Protein AF-A0A8R1TSH1-F1 (afdb_monomer_lite)

Sequence (102 aa):
MGDRNFDKMTMCFDTLEACQKSCVGWQCIHADYCDGYSNKYICSPIDSRLLSWIMIGSFLIVVLCCSMLVACYACWLLQIRLRYPIQTNYKVTFQNRLPPRT

pLDDT: mean 73.31, std 14.82, range [35.34, 96.94]

Radius of gyration: 33.84 Å; chains: 1; bounding box: 78×79×55 Å

Organism: Onchocerca volvulus (NCBI:txid6282)

Foldseek 3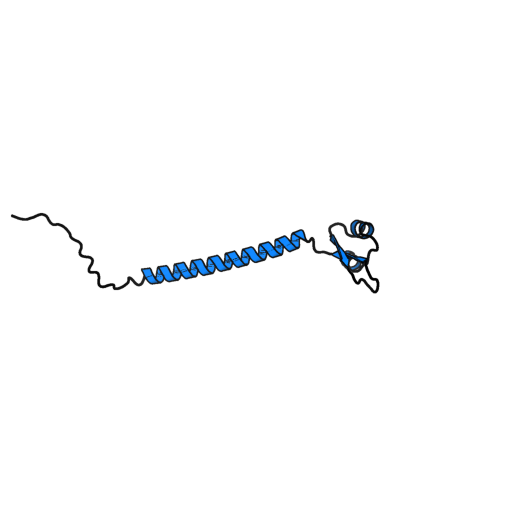Di:
DDDVVVVQQLDWAPDLVVNCVVAPQFHWDWDQDHPHDGTTTGTHPDPVVVVVVVVVVVVVVVVVVVVVVVVVVVVVVVVVCVVPPPPPVPPPPPPPPDDDDD

Secondary structure (DSSP, 8-state):
---HHHHHHSPPBSSHHHHHHH-TTSEEEEEEEETTEEEEEEEES--HHHHHHHHHHHHHHHHHHHHHHHHHHHHHHHHHHHHS-------------PPP--

Structure (mmCIF, N/CA/C/O backbone):
data_AF-A0A8R1TSH1-F1
#
_entry.id   AF-A0A8R1TSH1-F1
#
loop_
_atom_site.group_PDB
_atom_site.id
_atom_site.type_symbol
_atom_site.label_atom_id
_atom_site.label_alt_id
_atom_site.label_comp_id
_atom_site.label_asym_id
_atom_site.label_entity_id
_atom_site.label_seq_id
_atom_site.pdbx_PDB_ins_code
_atom_site.Cartn_x
_atom_site.Cartn_y
_atom_site.Cartn_z
_atom_site.occupancy
_atom_site.B_iso_or_equiv
_atom_site.auth_seq_id
_atom_site.auth_comp_id
_atom_site.auth_asym_id
_atom_site.auth_atom_id
_atom_site.pdbx_PDB_model_num
ATOM 1 N N . MET A 1 1 ? -1.736 -22.146 20.428 1.00 35.34 1 MET A N 1
ATOM 2 C CA . MET A 1 1 ? -2.066 -20.725 20.192 1.00 35.34 1 MET A CA 1
ATOM 3 C C . MET A 1 1 ? -2.597 -20.588 18.771 1.00 35.34 1 MET A C 1
ATOM 5 O O . MET A 1 1 ? -1.794 -20.595 17.852 1.00 35.34 1 MET A O 1
ATOM 9 N N . GLY A 1 2 ? -3.917 -20.546 18.580 1.00 47.62 2 GLY A N 1
ATOM 10 C CA . GLY A 1 2 ? -4.524 -20.072 17.331 1.00 47.62 2 GLY A CA 1
ATOM 11 C C . GLY A 1 2 ? -4.939 -18.622 17.544 1.00 47.62 2 GLY A C 1
ATOM 12 O O . GLY A 1 2 ? -5.540 -18.312 18.576 1.00 47.62 2 GLY A O 1
ATOM 13 N N . ASP A 1 3 ? -4.549 -17.723 16.647 1.00 50.34 3 ASP A N 1
ATOM 14 C CA . ASP A 1 3 ? -4.924 -16.318 16.753 1.00 50.34 3 ASP A CA 1
ATOM 15 C C . ASP A 1 3 ? -6.438 -16.209 16.528 1.00 50.34 3 ASP A C 1
ATOM 17 O O . ASP A 1 3 ? -6.932 -16.528 15.447 1.00 50.34 3 ASP A O 1
ATOM 21 N N . ARG A 1 4 ? -7.196 -15.784 17.549 1.00 55.00 4 ARG A N 1
ATOM 22 C CA . ARG A 1 4 ? -8.667 -15.659 17.473 1.00 55.00 4 ARG A CA 1
ATOM 23 C C . ARG A 1 4 ? -9.124 -14.742 16.328 1.00 55.00 4 ARG A C 1
ATOM 25 O O . ARG A 1 4 ? -10.293 -14.772 15.962 1.00 55.00 4 ARG A O 1
ATOM 32 N N . ASN A 1 5 ? -8.226 -13.920 15.782 1.00 52.97 5 ASN A N 1
ATOM 33 C CA . ASN A 1 5 ? -8.498 -13.062 14.633 1.00 52.97 5 ASN A CA 1
ATOM 34 C C . ASN A 1 5 ? -8.500 -13.827 13.303 1.00 52.97 5 ASN A C 1
ATOM 36 O O . ASN A 1 5 ? -9.320 -13.514 12.448 1.00 52.97 5 ASN A O 1
ATOM 40 N N . PHE A 1 6 ? -7.637 -14.836 13.133 1.00 54.88 6 PHE A N 1
ATOM 41 C CA . PHE A 1 6 ? -7.623 -15.666 11.919 1.00 54.88 6 PHE A CA 1
ATOM 42 C C . PHE A 1 6 ? -8.879 -16.526 11.820 1.00 54.88 6 PHE A C 1
ATOM 44 O O . PHE A 1 6 ? -9.474 -16.604 10.752 1.00 54.88 6 PHE A O 1
ATOM 51 N N . ASP A 1 7 ? -9.333 -17.070 12.950 1.00 57.53 7 ASP A N 1
ATOM 52 C CA . ASP A 1 7 ? -10.578 -17.841 13.029 1.00 57.53 7 ASP A CA 1
ATOM 53 C C . ASP A 1 7 ? -11.784 -17.001 12.556 1.00 57.53 7 ASP A C 1
ATOM 55 O O . ASP A 1 7 ? -12.597 -17.450 11.756 1.00 57.53 7 ASP A O 1
ATOM 59 N N . LYS A 1 8 ? -11.834 -15.716 12.944 1.00 53.72 8 LYS A N 1
ATOM 60 C CA . LYS A 1 8 ? -12.872 -14.763 12.514 1.00 53.72 8 LYS A CA 1
ATOM 61 C C . LYS A 1 8 ? -12.784 -14.337 11.046 1.00 53.72 8 LYS A C 1
ATOM 63 O O . LYS A 1 8 ? -13.809 -13.958 10.489 1.00 53.72 8 LYS A O 1
ATOM 68 N N . MET A 1 9 ? -11.605 -14.373 10.417 1.00 56.31 9 MET A N 1
ATOM 69 C CA . MET A 1 9 ? -11.481 -14.102 8.973 1.00 56.31 9 MET A CA 1
ATOM 70 C C . MET A 1 9 ? -12.150 -15.197 8.139 1.00 56.31 9 MET A C 1
ATOM 72 O O . MET A 1 9 ? -12.597 -14.928 7.027 1.00 56.31 9 MET A O 1
ATOM 76 N N . THR A 1 10 ? -12.236 -16.417 8.677 1.00 62.78 10 THR A N 1
ATOM 77 C CA . THR A 1 10 ? -12.898 -17.563 8.038 1.00 62.78 10 THR A CA 1
ATOM 78 C C . THR A 1 10 ? -14.397 -17.635 8.359 1.00 62.78 10 THR A C 1
ATOM 80 O O . THR A 1 10 ? -15.113 -18.423 7.751 1.00 62.78 10 THR A O 1
ATOM 83 N N . MET A 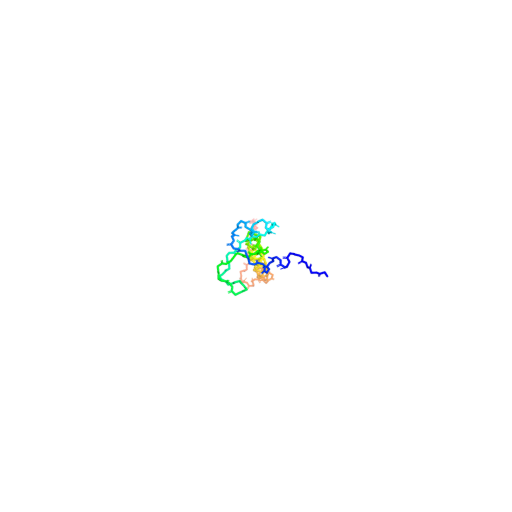1 11 ? -14.907 -16.811 9.284 1.00 67.38 11 MET A N 1
ATOM 84 C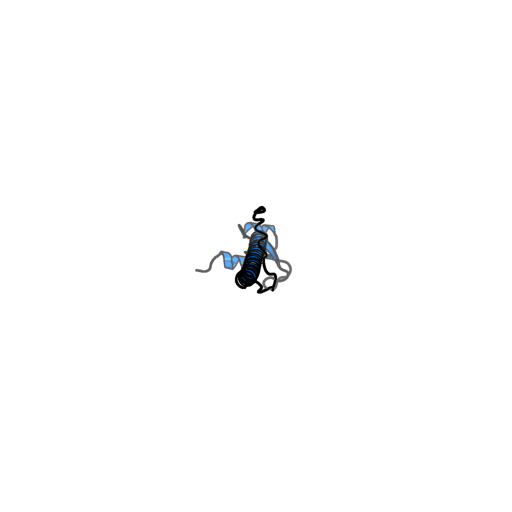 CA . MET A 1 11 ? -16.329 -16.802 9.637 1.00 67.38 11 MET A CA 1
ATOM 85 C C . MET A 1 11 ? -17.158 -16.034 8.602 1.00 67.38 11 MET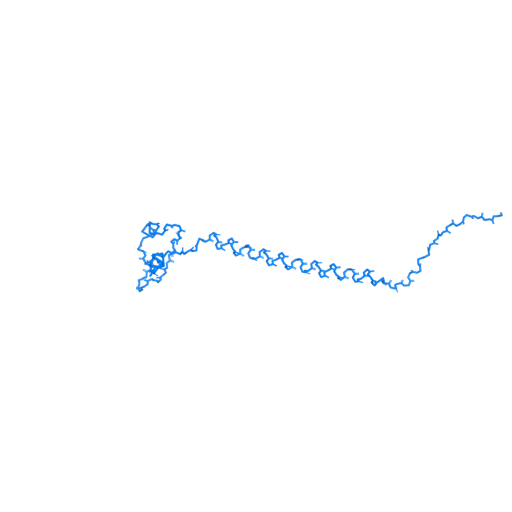 A C 1
ATOM 87 O O . MET A 1 11 ? -16.921 -14.856 8.332 1.00 67.38 11 MET A O 1
ATOM 91 N N . CYS A 1 12 ? -18.172 -16.707 8.062 1.00 71.81 12 CYS A N 1
ATOM 92 C CA . CYS A 1 12 ? -19.158 -16.136 7.153 1.00 71.81 12 CYS A CA 1
ATOM 93 C C . CYS A 1 12 ? -20.289 -15.476 7.954 1.00 71.81 12 CYS A C 1
ATOM 95 O O . CYS A 1 12 ? -21.001 -16.154 8.696 1.00 71.81 12 CYS A O 1
ATOM 97 N N . PHE A 1 13 ? -20.499 -14.172 7.784 1.00 74.62 13 PHE A N 1
ATOM 98 C CA . PHE A 1 13 ? -21.595 -13.448 8.430 1.00 74.62 13 PHE A CA 1
ATOM 99 C C . PHE A 1 13 ? -22.775 -13.257 7.471 1.00 74.62 13 PHE A C 1
ATOM 101 O O . PHE A 1 13 ? -22.599 -12.862 6.321 1.00 74.62 13 PHE A O 1
ATOM 108 N N . ASP A 1 14 ? -23.992 -13.504 7.956 1.00 76.12 14 ASP A N 1
ATOM 109 C CA . ASP A 1 14 ? -25.243 -13.285 7.213 1.00 76.12 14 ASP A CA 1
ATOM 110 C C . ASP A 1 14 ? -25.540 -11.810 6.941 1.00 76.12 14 ASP A C 1
ATOM 112 O O . ASP A 1 14 ? -26.0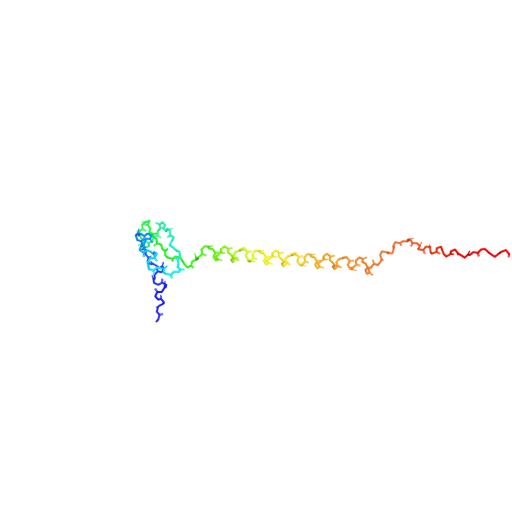82 -11.456 5.897 1.00 76.12 14 ASP A O 1
ATOM 116 N N . THR A 1 15 ? -25.192 -10.940 7.887 1.00 78.81 15 THR A N 1
ATOM 117 C CA . THR A 1 15 ? -25.504 -9.513 7.821 1.00 78.81 15 THR A CA 1
ATOM 118 C C . THR A 1 15 ? -24.253 -8.667 8.006 1.00 78.81 15 THR A C 1
ATOM 120 O O . THR A 1 15 ? -23.330 -9.020 8.749 1.00 78.81 15 THR A O 1
ATOM 123 N N . LEU A 1 16 ? -24.248 -7.500 7.359 1.00 78.12 16 LEU A N 1
ATOM 124 C CA . LEU A 1 16 ? -23.182 -6.507 7.487 1.00 78.12 16 LEU A CA 1
ATOM 125 C C . LEU A 1 16 ? -22.973 -6.082 8.953 1.00 78.12 16 LEU A C 1
ATOM 127 O O . LEU A 1 16 ? -21.843 -5.905 9.400 1.00 78.12 16 LEU A O 1
ATOM 131 N N . GLU A 1 17 ? -24.060 -5.981 9.722 1.00 80.00 17 GLU A N 1
ATOM 132 C CA . GLU A 1 17 ? -24.048 -5.571 11.131 1.00 80.00 17 GLU A CA 1
ATOM 133 C C . GLU A 1 17 ? -23.360 -6.600 12.041 1.00 80.00 17 GLU A C 1
ATOM 135 O O . GLU A 1 17 ? -22.604 -6.229 12.944 1.00 80.00 17 GLU A O 1
ATOM 140 N N . ALA A 1 18 ? -23.601 -7.898 11.808 1.00 78.31 18 ALA A N 1
ATOM 141 C CA . ALA A 1 18 ? -22.962 -8.979 12.558 1.00 78.31 18 ALA A CA 1
ATOM 142 C C . ALA A 1 18 ? -21.456 -9.043 12.271 1.00 78.31 18 ALA A C 1
ATOM 144 O O . ALA A 1 18 ? -20.652 -9.236 13.191 1.00 78.31 18 ALA A O 1
ATOM 145 N N . CYS A 1 19 ? -21.085 -8.805 11.011 1.00 80.25 19 CYS A N 1
ATOM 146 C CA . CYS A 1 19 ? -19.694 -8.688 10.601 1.00 80.25 19 CYS A CA 1
ATOM 147 C C . CYS A 1 19 ? -19.014 -7.488 11.287 1.00 80.25 19 CYS A C 1
ATOM 149 O O . CYS A 1 19 ? -17.993 -7.658 11.955 1.00 80.25 19 CYS A O 1
ATOM 151 N N . GLN A 1 20 ? -19.618 -6.294 11.238 1.00 81.50 20 GLN A N 1
ATOM 152 C CA . GLN A 1 20 ? -19.035 -5.076 11.816 1.00 81.50 20 GLN A CA 1
ATOM 153 C C . GLN A 1 20 ? -18.848 -5.174 13.340 1.00 81.50 20 GLN A C 1
ATOM 155 O O . GLN A 1 20 ? -17.846 -4.695 13.872 1.00 81.50 20 GLN A O 1
ATOM 160 N N . LYS A 1 21 ? -19.778 -5.825 14.055 1.00 78.69 21 LYS A N 1
ATOM 161 C CA . LYS A 1 21 ? -19.642 -6.079 15.502 1.00 78.69 21 LYS A CA 1
ATOM 162 C C . LYS A 1 21 ? -18.510 -7.051 15.831 1.00 78.69 21 LYS A C 1
ATOM 164 O O . LYS A 1 21 ? -17.831 -6.877 16.840 1.00 78.69 21 LYS A O 1
ATOM 169 N N . SER A 1 22 ? -18.315 -8.081 15.010 1.00 76.94 22 SER A N 1
ATOM 170 C CA . SER A 1 22 ? -17.305 -9.119 15.259 1.00 76.94 22 SER A CA 1
ATOM 171 C C . SER A 1 22 ? -15.889 -8.676 14.891 1.00 76.94 22 SER A C 1
ATOM 173 O O . SER A 1 22 ? -14.916 -9.146 15.500 1.00 76.94 22 SER A O 1
ATOM 175 N N . CYS A 1 23 ? -15.791 -7.765 13.922 1.00 75.12 23 CYS A N 1
ATOM 176 C CA . CYS A 1 23 ? -14.567 -7.398 13.224 1.00 75.12 23 CYS A CA 1
ATOM 177 C C . CYS A 1 23 ? -14.188 -5.943 13.504 1.00 75.12 23 CYS A C 1
ATOM 179 O O . CYS A 1 23 ? -14.235 -5.056 12.656 1.00 75.12 23 CYS A O 1
ATOM 181 N N . VAL A 1 24 ? -13.803 -5.712 14.758 1.00 71.25 24 VAL A N 1
ATOM 182 C CA . VAL A 1 24 ? -13.358 -4.410 15.260 1.00 71.25 24 VAL A CA 1
ATOM 183 C C . VAL A 1 24 ? -12.027 -4.039 14.598 1.00 71.25 24 VAL A C 1
ATOM 185 O O . VAL A 1 24 ? -10.994 -4.626 14.909 1.00 71.25 24 VAL A O 1
ATOM 188 N N . GLY A 1 25 ? -12.060 -3.074 13.673 1.00 68.19 25 GLY A N 1
ATOM 189 C CA . GLY A 1 25 ? -10.889 -2.568 12.938 1.00 68.19 25 GLY A CA 1
ATOM 190 C C . GLY A 1 25 ? -10.683 -3.157 11.537 1.00 68.19 25 GLY A C 1
ATOM 191 O O . GLY A 1 25 ? -9.695 -2.832 10.891 1.00 68.19 25 GLY A O 1
ATOM 192 N N . TRP A 1 26 ? -11.598 -4.009 11.071 1.00 71.62 26 TRP A N 1
ATOM 193 C CA . TRP A 1 26 ? -11.508 -4.719 9.791 1.00 71.62 26 TRP A CA 1
ATOM 194 C C . TRP A 1 26 ? -12.712 -4.329 8.923 1.00 71.62 26 TRP A C 1
ATOM 196 O O . TRP A 1 26 ? -13.778 -4.008 9.452 1.00 71.62 26 TRP A O 1
ATOM 206 N N . GLN A 1 27 ? -12.564 -4.336 7.595 1.00 73.69 27 GLN A N 1
ATOM 207 C CA . GLN A 1 27 ? -13.674 -4.011 6.690 1.00 73.69 27 GLN A CA 1
ATOM 208 C C . GLN A 1 27 ? -14.451 -5.274 6.307 1.00 73.69 27 GLN A C 1
ATOM 210 O O . GLN A 1 27 ? -13.870 -6.304 5.963 1.00 73.69 27 GLN A O 1
ATOM 215 N N . CYS A 1 28 ? -15.779 -5.177 6.350 1.00 78.94 28 CYS A N 1
ATOM 216 C CA . CYS A 1 28 ? -16.685 -6.237 5.927 1.00 78.94 28 CYS A CA 1
ATOM 217 C C . CYS A 1 28 ? -16.891 -6.178 4.417 1.00 78.94 28 CYS A C 1
ATOM 219 O O . CYS A 1 28 ? -17.420 -5.192 3.901 1.00 78.94 28 CYS A O 1
ATOM 221 N N . ILE A 1 29 ? -16.477 -7.229 3.715 1.00 79.12 29 ILE A N 1
ATOM 222 C CA . ILE A 1 29 ? -16.592 -7.328 2.257 1.00 79.12 29 ILE A CA 1
ATOM 223 C C . ILE A 1 29 ? -17.583 -8.442 1.926 1.00 79.12 29 ILE A C 1
ATOM 225 O O . ILE A 1 29 ? -17.592 -9.484 2.579 1.00 79.12 29 ILE A O 1
ATOM 229 N N . HIS A 1 30 ? -18.433 -8.210 0.924 1.00 76.31 30 HIS A N 1
ATOM 230 C CA . HIS A 1 30 ? -19.300 -9.252 0.389 1.00 76.31 30 HIS A CA 1
ATOM 231 C C . HIS A 1 30 ? -18.441 -10.282 -0.356 1.00 76.31 30 HIS A C 1
ATOM 233 O O . HIS A 1 30 ? -17.670 -9.933 -1.249 1.00 76.31 30 HIS A O 1
ATOM 239 N N . ALA A 1 31 ? -18.554 -11.546 0.027 1.00 76.50 31 ALA A N 1
ATOM 240 C CA . ALA A 1 31 ? -17.981 -12.668 -0.690 1.00 76.50 31 ALA A CA 1
ATOM 241 C C . ALA A 1 31 ? -19.124 -13.471 -1.315 1.00 76.50 31 ALA A C 1
ATOM 243 O O . ALA A 1 31 ? -20.098 -13.827 -0.647 1.00 76.50 31 ALA A O 1
ATOM 244 N N . ASP A 1 32 ? -18.995 -13.752 -2.610 1.00 69.06 32 ASP A N 1
ATOM 245 C CA . ASP A 1 32 ? -19.977 -14.548 -3.348 1.00 69.06 32 ASP A CA 1
ATOM 246 C C . ASP A 1 32 ? -20.023 -15.993 -2.831 1.00 69.06 32 ASP A C 1
ATOM 248 O O . ASP A 1 32 ? -21.091 -16.590 -2.750 1.00 69.06 32 ASP A O 1
ATOM 252 N N . TYR A 1 33 ? -18.877 -16.509 -2.374 1.00 68.00 33 TYR A N 1
ATOM 253 C CA . TYR A 1 33 ? -18.717 -17.870 -1.878 1.00 68.00 33 TYR A CA 1
ATOM 254 C C . TYR A 1 33 ? -18.009 -17.885 -0.521 1.00 68.00 33 TYR A C 1
ATOM 256 O O . TYR A 1 33 ? -16.876 -17.413 -0.402 1.00 68.00 33 TYR A O 1
ATOM 264 N N . CYS A 1 34 ? -18.663 -18.448 0.495 1.00 71.12 34 CYS A N 1
ATOM 265 C CA . CYS A 1 34 ? -18.093 -18.611 1.828 1.00 71.12 34 CYS A CA 1
ATOM 266 C C . CYS A 1 34 ? -18.536 -19.954 2.428 1.00 71.12 34 CYS A C 1
ATOM 268 O O . CYS A 1 34 ? -19.724 -20.166 2.659 1.00 71.12 34 CYS A O 1
ATOM 270 N N . ASP A 1 35 ? -17.582 -20.874 2.607 1.00 65.75 35 ASP A N 1
ATOM 271 C CA . ASP A 1 35 ? -17.747 -22.232 3.163 1.00 65.75 35 ASP A CA 1
ATOM 272 C C . ASP A 1 35 ? -19.025 -22.981 2.711 1.00 65.75 35 ASP A C 1
ATOM 274 O O . ASP A 1 35 ? -19.793 -23.527 3.502 1.00 65.75 35 ASP A O 1
ATOM 278 N N . GLY A 1 36 ? -19.298 -22.947 1.401 1.00 64.62 36 GLY A N 1
ATOM 279 C CA . GLY A 1 36 ? -20.445 -23.625 0.781 1.00 64.62 36 GLY A CA 1
ATOM 280 C C . GLY A 1 36 ? -21.757 -22.831 0.756 1.00 64.62 36 GLY A C 1
ATOM 281 O O . GLY A 1 36 ? -22.720 -23.291 0.144 1.00 64.62 36 GLY A O 1
ATOM 282 N N . TYR A 1 37 ? -21.806 -21.634 1.345 1.00 63.94 37 TYR A N 1
ATOM 283 C CA . TYR A 1 37 ? -22.960 -20.734 1.288 1.00 63.94 37 TYR A CA 1
ATOM 284 C C . TYR A 1 37 ? -22.688 -19.523 0.387 1.00 63.94 37 TYR A C 1
ATOM 286 O O . TYR A 1 37 ? -21.646 -18.871 0.480 1.00 63.94 37 TYR A O 1
ATOM 294 N N . SER A 1 38 ? -23.658 -19.211 -0.477 1.00 67.56 38 SER A N 1
ATOM 295 C CA . SER A 1 38 ? -23.638 -18.024 -1.337 1.00 67.56 38 SER A CA 1
ATOM 296 C C . SER A 1 38 ? -24.072 -16.766 -0.582 1.00 67.56 38 SER A C 1
ATOM 298 O O . SER A 1 38 ? -24.991 -16.852 0.236 1.00 67.56 38 SER A O 1
ATOM 300 N N . ASN A 1 39 ? -23.512 -15.604 -0.933 1.00 63.88 39 ASN A N 1
ATOM 301 C CA . ASN A 1 39 ? -23.881 -14.277 -0.406 1.00 63.88 39 ASN A CA 1
ATOM 302 C C . ASN A 1 39 ? -23.633 -14.101 1.105 1.00 63.88 39 ASN A C 1
ATOM 304 O O . ASN A 1 39 ? -24.574 -13.963 1.889 1.00 63.88 39 ASN A O 1
ATOM 308 N N . LYS A 1 40 ? -22.364 -14.080 1.528 1.00 76.31 40 LYS A N 1
ATOM 309 C CA . LYS A 1 40 ? -21.986 -13.840 2.935 1.00 76.31 40 LYS A CA 1
ATOM 310 C C . LYS A 1 40 ? -20.935 -12.740 3.051 1.00 76.31 40 LYS A C 1
ATOM 312 O O . LYS A 1 40 ? -20.198 -12.464 2.109 1.00 76.31 40 LYS A O 1
ATOM 317 N N . TYR A 1 41 ? -20.851 -12.112 4.217 1.00 77.19 41 TYR A N 1
ATOM 318 C CA . TYR A 1 41 ? -19.839 -11.104 4.529 1.00 77.19 41 TYR A CA 1
ATOM 319 C C . TYR A 1 41 ? -18.650 -11.750 5.234 1.00 77.19 41 TYR A C 1
ATOM 321 O O . TYR A 1 41 ? -18.835 -12.486 6.202 1.00 77.19 41 TYR A O 1
ATOM 329 N N . ILE A 1 42 ? -17.440 -11.444 4.774 1.00 78.38 42 ILE A N 1
ATOM 330 C CA . ILE A 1 42 ? -16.189 -11.858 5.419 1.00 78.38 42 ILE A CA 1
ATOM 331 C C . ILE A 1 42 ? -15.449 -10.644 5.970 1.00 78.38 42 ILE A C 1
ATOM 333 O O . ILE A 1 42 ? -15.586 -9.522 5.469 1.00 78.38 42 ILE A O 1
ATOM 337 N N . CYS A 1 43 ? -14.630 -10.878 6.989 1.00 76.50 43 CYS A N 1
ATOM 338 C CA . CYS A 1 43 ? -13.793 -9.841 7.570 1.00 76.50 43 CYS A CA 1
ATOM 339 C C . CYS A 1 43 ? -12.456 -9.777 6.851 1.00 76.50 43 CYS A C 1
ATOM 341 O O . CYS A 1 43 ? -11.614 -10.662 6.999 1.00 76.50 43 CYS A O 1
ATOM 343 N N . SER A 1 44 ? -12.258 -8.712 6.079 1.00 73.88 44 SER A N 1
ATOM 344 C CA . SER A 1 44 ? -10.998 -8.485 5.390 1.00 73.88 44 SER A CA 1
ATOM 345 C C . SER A 1 44 ? -10.020 -7.713 6.285 1.00 73.88 44 SER A C 1
ATOM 347 O O . SER A 1 44 ? -10.398 -6.662 6.814 1.00 73.88 44 SER A O 1
ATOM 349 N N . PRO A 1 45 ? -8.750 -8.164 6.408 1.00 67.62 45 PRO A N 1
ATOM 350 C CA . PRO A 1 45 ? -7.666 -7.388 7.038 1.00 67.62 45 PRO A CA 1
ATOM 351 C C . PRO A 1 45 ? -7.425 -6.049 6.388 1.00 67.62 45 PRO A C 1
ATOM 353 O O . PRO A 1 45 ? -6.758 -5.176 6.941 1.00 67.62 45 PRO A O 1
ATOM 356 N N . ILE A 1 46 ? -7.871 -5.938 5.149 1.00 68.44 46 ILE A N 1
ATOM 357 C CA . ILE A 1 46 ? -7.381 -4.937 4.250 1.00 68.44 46 ILE A CA 1
ATOM 358 C C . ILE A 1 46 ? -8.313 -3.747 4.380 1.00 68.44 46 ILE A C 1
ATOM 360 O O . ILE A 1 46 ? -9.359 -3.681 3.735 1.00 68.44 46 ILE A O 1
ATOM 364 N N . ASP A 1 47 ? -7.915 -2.794 5.219 1.00 71.00 47 ASP A N 1
ATOM 365 C CA . ASP A 1 47 ? -8.443 -1.444 5.124 1.00 71.00 47 ASP A CA 1
ATOM 366 C C . ASP A 1 47 ? -8.103 -0.941 3.715 1.00 71.00 47 ASP A C 1
ATOM 368 O O . ASP A 1 47 ? -6.938 -0.689 3.380 1.00 71.00 47 ASP A O 1
ATOM 372 N N . SER A 1 48 ? -9.119 -0.880 2.853 1.00 71.50 48 SER A N 1
ATOM 373 C CA . SER A 1 48 ? -8.994 -0.489 1.442 1.00 71.50 48 SER A CA 1
ATOM 374 C C . SER A 1 48 ? -8.204 0.812 1.277 1.00 71.50 48 SER A C 1
ATOM 376 O O . SER A 1 48 ? -7.464 0.990 0.304 1.00 71.50 48 SER A O 1
ATOM 378 N N . ARG A 1 49 ? -8.278 1.691 2.281 1.00 77.38 49 ARG A N 1
ATOM 379 C CA . ARG A 1 49 ? -7.550 2.952 2.321 1.00 77.38 49 ARG A CA 1
ATOM 380 C C . ARG A 1 49 ? -6.054 2.761 2.558 1.00 77.38 49 ARG A C 1
ATOM 382 O O . ARG A 1 49 ? -5.270 3.360 1.826 1.00 77.38 49 ARG A O 1
ATOM 389 N N . LEU A 1 50 ? -5.644 1.909 3.500 1.00 81.44 50 LEU A N 1
ATOM 390 C CA . LEU A 1 50 ? -4.223 1.610 3.729 1.00 81.44 50 LEU A CA 1
ATOM 391 C C . LEU A 1 50 ? -3.603 0.907 2.524 1.00 81.44 50 LEU A C 1
ATOM 393 O O . LEU A 1 50 ? -2.520 1.299 2.095 1.00 81.44 50 LEU A O 1
ATOM 397 N N . LEU A 1 51 ? -4.306 -0.066 1.933 1.00 84.81 51 LEU A N 1
ATOM 398 C CA . LEU A 1 51 ? -3.826 -0.735 0.722 1.00 84.81 51 LEU A CA 1
ATOM 399 C C . LEU A 1 51 ? -3.628 0.272 -0.411 1.00 84.81 51 LEU A C 1
ATOM 401 O O . LEU A 1 51 ? -2.568 0.290 -1.031 1.00 84.81 51 LEU A O 1
ATOM 405 N N . SER A 1 52 ? -4.607 1.154 -0.642 1.00 85.75 52 SER A N 1
ATOM 406 C CA . SER A 1 52 ? -4.477 2.200 -1.660 1.00 85.75 52 SER A CA 1
ATOM 407 C C . SER A 1 52 ? -3.265 3.100 -1.399 1.00 85.75 52 SER A C 1
ATOM 409 O O . SER A 1 52 ? -2.523 3.413 -2.325 1.00 85.75 52 SER A O 1
ATOM 411 N N . TRP A 1 53 ? -2.999 3.444 -0.136 1.00 90.75 53 TRP A N 1
ATOM 412 C CA . TRP A 1 53 ? -1.870 4.286 0.251 1.00 90.75 53 TRP A CA 1
ATOM 413 C C . TRP A 1 53 ? -0.523 3.588 0.050 1.00 90.75 53 TRP A C 1
ATOM 415 O O . TRP A 1 53 ? 0.416 4.207 -0.442 1.00 90.75 53 TRP A O 1
ATOM 425 N N . ILE A 1 54 ? -0.433 2.294 0.364 1.00 92.12 54 ILE A N 1
ATOM 426 C CA . ILE A 1 54 ? 0.763 1.473 0.124 1.00 92.12 54 ILE A CA 1
ATOM 427 C C . ILE A 1 54 ? 1.020 1.325 -1.381 1.00 92.12 54 ILE A C 1
ATOM 429 O O . ILE A 1 54 ? 2.155 1.476 -1.837 1.00 92.12 54 ILE A O 1
ATOM 433 N N . MET A 1 55 ? -0.026 1.077 -2.171 1.00 91.62 55 MET A N 1
ATOM 434 C CA . MET A 1 55 ? 0.079 0.967 -3.629 1.00 91.62 55 MET A CA 1
ATOM 435 C C . MET A 1 55 ? 0.514 2.293 -4.265 1.00 91.62 55 MET A C 1
ATOM 437 O O . MET A 1 55 ? 1.427 2.318 -5.087 1.00 91.62 55 MET A O 1
ATOM 441 N N . ILE A 1 56 ? -0.075 3.413 -3.845 1.00 94.31 56 ILE A N 1
ATOM 442 C CA . ILE A 1 56 ? 0.312 4.745 -4.331 1.00 94.31 56 ILE A CA 1
ATOM 443 C C . ILE A 1 56 ? 1.730 5.098 -3.867 1.00 94.31 56 ILE A C 1
ATOM 445 O O . ILE A 1 56 ? 2.541 5.561 -4.664 1.00 94.31 56 ILE A O 1
ATOM 449 N N . GLY A 1 57 ? 2.055 4.857 -2.596 1.00 95.25 57 GLY A N 1
ATOM 450 C CA . GLY A 1 57 ? 3.371 5.138 -2.027 1.00 95.25 57 GLY A CA 1
ATOM 451 C C . GLY A 1 57 ? 4.481 4.355 -2.723 1.00 95.25 57 GLY A C 1
ATOM 452 O O . GLY A 1 57 ? 5.488 4.938 -3.116 1.00 95.25 57 GLY A O 1
ATOM 453 N N . SER A 1 58 ? 4.276 3.056 -2.955 1.00 95.44 58 SER A N 1
ATOM 454 C CA . SER A 1 58 ? 5.225 2.227 -3.709 1.00 95.44 58 SER A CA 1
ATOM 455 C C . SER A 1 58 ? 5.390 2.708 -5.152 1.00 95.44 58 SER A C 1
ATOM 457 O O . SER A 1 58 ? 6.522 2.828 -5.620 1.00 95.44 58 SER A O 1
ATOM 459 N N . PHE A 1 59 ? 4.301 3.080 -5.833 1.00 95.75 59 PHE A N 1
ATOM 460 C CA . PHE A 1 59 ? 4.368 3.650 -7.180 1.00 95.75 59 PHE A CA 1
ATOM 461 C C . PHE A 1 59 ? 5.169 4.961 -7.218 1.00 95.75 59 PHE A C 1
ATOM 463 O O . PHE A 1 59 ? 6.053 5.125 -8.060 1.00 95.75 59 PHE A O 1
ATOM 470 N N . LEU A 1 60 ? 4.923 5.874 -6.273 1.00 96.06 60 LEU A N 1
ATOM 471 C CA . LEU A 1 60 ? 5.657 7.137 -6.170 1.00 96.06 60 LEU A CA 1
ATOM 472 C C . LEU A 1 60 ? 7.147 6.922 -5.890 1.00 96.06 60 LEU A C 1
ATOM 474 O O . LEU A 1 60 ? 7.976 7.585 -6.512 1.00 96.06 60 LEU A O 1
ATOM 478 N N . ILE A 1 61 ? 7.502 5.985 -5.006 1.00 96.75 61 ILE A N 1
ATOM 479 C CA . ILE A 1 61 ? 8.905 5.644 -4.722 1.00 96.75 61 ILE A CA 1
ATOM 480 C C . ILE A 1 61 ? 9.600 5.153 -5.993 1.00 96.75 61 ILE A C 1
ATOM 482 O O . ILE A 1 61 ? 10.680 5.641 -6.319 1.00 96.75 61 ILE A O 1
ATOM 486 N N . VAL A 1 62 ? 8.973 4.239 -6.740 1.00 96.94 62 VAL A N 1
ATOM 487 C CA . VAL A 1 62 ? 9.535 3.724 -7.998 1.00 96.94 62 VAL A CA 1
ATOM 488 C C . VAL A 1 62 ? 9.748 4.857 -9.002 1.00 96.94 62 VAL A C 1
ATOM 490 O O . VAL A 1 62 ? 10.840 4.979 -9.553 1.00 96.94 62 VAL A O 1
ATOM 493 N N . VAL A 1 63 ? 8.759 5.736 -9.194 1.00 96.12 63 VAL A N 1
ATOM 494 C CA . VAL A 1 63 ? 8.873 6.889 -10.106 1.00 96.12 63 VAL A CA 1
ATOM 495 C C . VAL A 1 63 ? 9.996 7.838 -9.678 1.00 96.12 63 VAL A C 1
ATOM 497 O O . VAL A 1 63 ? 10.792 8.263 -10.519 1.00 96.12 63 VAL A O 1
ATOM 500 N N . LEU A 1 64 ? 10.111 8.138 -8.381 1.00 95.75 64 LEU A N 1
ATOM 501 C CA . LEU A 1 64 ? 11.188 8.973 -7.846 1.00 95.75 64 LEU A CA 1
ATOM 502 C C . LEU A 1 64 ? 12.558 8.331 -8.087 1.00 95.75 64 LEU A C 1
ATOM 504 O O . LEU A 1 64 ? 13.449 8.994 -8.621 1.00 95.75 64 LEU A O 1
ATOM 508 N N . CYS A 1 65 ? 12.721 7.040 -7.793 1.00 96.19 65 CYS A N 1
ATOM 509 C CA . CYS A 1 65 ? 13.955 6.306 -8.075 1.00 96.19 65 CYS A CA 1
ATOM 510 C C . CYS A 1 65 ? 14.309 6.339 -9.568 1.00 96.19 65 CYS A C 1
ATOM 512 O O . CYS A 1 65 ? 15.446 6.656 -9.919 1.00 96.19 65 CYS A O 1
ATOM 514 N N . CYS A 1 66 ? 13.343 6.088 -10.455 1.00 95.19 66 CYS A N 1
ATOM 515 C CA . CYS A 1 66 ? 13.551 6.162 -11.900 1.00 95.19 66 CYS A CA 1
ATOM 516 C C . CYS A 1 66 ? 13.966 7.570 -12.349 1.00 95.19 66 CYS A C 1
ATOM 518 O O . CYS A 1 66 ? 14.902 7.708 -13.135 1.00 95.19 66 CYS A O 1
ATOM 520 N N . SER A 1 67 ? 13.325 8.618 -11.827 1.00 94.31 67 SER A N 1
ATOM 521 C CA . SER A 1 67 ? 13.663 10.004 -12.174 1.00 94.31 67 SER A CA 1
ATOM 522 C C . SER A 1 67 ? 15.074 10.392 -11.728 1.00 94.31 67 SER A C 1
ATOM 524 O O . SER A 1 67 ? 15.801 11.017 -12.498 1.00 94.31 67 SER A O 1
ATOM 526 N N . MET A 1 68 ? 15.503 9.950 -10.539 1.00 93.94 68 MET A N 1
ATOM 527 C CA . MET A 1 68 ? 16.863 10.172 -10.043 1.00 93.94 68 MET A CA 1
ATOM 528 C C . MET A 1 68 ? 17.893 9.445 -10.903 1.00 93.94 68 MET A C 1
ATOM 530 O O . MET A 1 68 ? 18.897 10.042 -11.278 1.00 93.94 68 MET A O 1
ATOM 534 N N . LEU A 1 69 ? 17.628 8.192 -11.288 1.00 93.69 69 LEU A N 1
ATOM 535 C CA . LEU A 1 69 ? 18.506 7.437 -12.188 1.00 93.69 69 LEU A CA 1
ATOM 536 C C . LEU A 1 69 ? 18.655 8.128 -13.547 1.00 93.69 69 LEU A C 1
ATOM 538 O O . LEU A 1 69 ? 19.774 8.290 -14.035 1.00 93.69 69 LEU A O 1
ATOM 542 N N . VAL A 1 70 ? 17.546 8.582 -14.136 1.00 94.19 70 VAL A N 1
ATOM 543 C CA . VAL A 1 70 ? 17.555 9.301 -15.419 1.00 94.19 70 VAL A CA 1
ATOM 544 C C . VAL A 1 70 ? 18.286 10.638 -15.293 1.00 94.19 70 VAL A C 1
ATOM 546 O O . VAL A 1 70 ? 19.123 10.950 -16.138 1.00 94.19 70 VAL A O 1
ATOM 549 N N . ALA A 1 71 ? 18.032 11.406 -14.230 1.00 92.88 71 ALA A N 1
ATOM 550 C CA . ALA A 1 71 ? 18.710 12.675 -13.981 1.00 92.88 71 ALA A CA 1
ATOM 551 C C . ALA A 1 71 ? 20.220 12.481 -13.772 1.00 92.88 71 ALA A C 1
ATOM 553 O O . ALA A 1 71 ? 21.017 13.186 -14.388 1.00 92.88 71 ALA A O 1
ATOM 554 N N . CYS A 1 72 ? 20.635 11.492 -12.976 1.00 91.81 72 CYS A N 1
ATOM 555 C CA . CYS A 1 72 ? 22.044 11.143 -12.792 1.00 91.81 72 CYS A CA 1
ATOM 556 C C . CYS A 1 72 ? 22.701 10.724 -14.111 1.00 91.81 72 CYS A C 1
ATOM 558 O O . CYS A 1 72 ? 23.810 11.169 -14.402 1.00 91.81 72 CYS A O 1
ATOM 560 N N . TYR A 1 73 ? 22.018 9.921 -14.929 1.00 91.31 73 TYR A N 1
ATOM 561 C CA . TYR A 1 73 ? 22.532 9.486 -16.227 1.00 91.31 73 TYR A CA 1
ATOM 562 C C . TYR A 1 73 ? 22.668 10.655 -17.214 1.00 91.31 73 TYR A C 1
ATOM 564 O O . TYR A 1 73 ? 23.699 10.797 -17.874 1.00 91.31 73 TYR A O 1
ATOM 572 N N . ALA A 1 74 ? 21.675 11.546 -17.264 1.00 90.50 74 ALA A N 1
ATOM 573 C CA . ALA A 1 74 ? 21.717 12.759 -18.077 1.00 90.50 74 ALA A CA 1
ATOM 574 C C . ALA A 1 74 ? 22.834 13.715 -17.622 1.00 90.50 74 ALA A C 1
ATOM 576 O O . ALA A 1 74 ? 23.609 14.199 -18.449 1.00 90.50 74 ALA A O 1
ATOM 577 N N . CYS A 1 75 ? 22.976 13.939 -16.312 1.00 88.38 75 CYS A N 1
ATOM 578 C CA . CYS A 1 75 ? 24.064 14.731 -15.737 1.00 88.38 75 CYS A CA 1
ATOM 579 C C . CYS A 1 75 ? 25.436 14.121 -16.040 1.00 88.38 75 CYS A C 1
ATOM 581 O O . CYS A 1 75 ? 26.358 14.852 -16.395 1.00 88.38 75 CYS A O 1
ATOM 583 N N . TRP A 1 76 ? 25.582 12.797 -15.945 1.00 85.94 76 TRP A N 1
ATOM 584 C CA . TRP A 1 76 ? 26.830 12.106 -16.270 1.00 85.94 76 TRP A CA 1
ATOM 585 C C . TRP A 1 76 ? 27.195 12.264 -17.749 1.00 85.94 76 TRP A C 1
ATOM 587 O O . TRP A 1 76 ? 28.330 12.617 -18.068 1.00 85.94 76 TRP A O 1
ATOM 597 N N . LEU A 1 77 ? 26.224 12.113 -18.654 1.00 83.75 77 LEU A N 1
ATOM 598 C CA . LEU A 1 77 ? 26.426 12.371 -20.080 1.00 83.75 77 LEU A CA 1
ATOM 599 C C . LEU A 1 77 ? 26.836 13.824 -20.349 1.00 83.75 77 LEU A C 1
ATOM 601 O O . LEU A 1 77 ? 27.777 14.053 -21.108 1.00 83.75 77 LEU A O 1
ATOM 605 N N . LEU A 1 78 ? 26.190 14.803 -19.712 1.00 82.44 78 LEU A N 1
ATOM 606 C CA . LEU A 1 78 ? 26.561 16.217 -19.842 1.00 82.44 78 LEU A CA 1
ATOM 607 C C . LEU A 1 78 ? 27.969 16.492 -19.306 1.00 82.44 78 LEU A C 1
ATOM 609 O O . LEU A 1 78 ? 28.750 17.177 -19.964 1.00 82.44 78 LEU A O 1
ATOM 613 N N . GLN A 1 79 ? 28.333 15.916 -18.159 1.00 80.06 79 GLN A N 1
ATOM 614 C CA . GLN A 1 79 ? 29.684 16.039 -17.611 1.00 80.06 79 GLN A CA 1
ATOM 615 C C . GLN A 1 79 ? 30.735 15.418 -18.532 1.00 80.06 79 GLN A C 1
ATOM 617 O O . GLN A 1 79 ? 31.797 16.010 -18.705 1.00 80.06 79 GLN A O 1
ATOM 622 N N . ILE A 1 80 ? 30.450 14.274 -19.164 1.00 70.31 80 ILE A N 1
ATOM 623 C CA . ILE A 1 80 ? 31.338 13.683 -20.175 1.00 70.31 80 ILE A CA 1
ATOM 624 C C . ILE A 1 80 ? 31.479 14.630 -21.369 1.00 70.31 80 ILE A C 1
ATOM 626 O O . ILE A 1 80 ? 32.597 14.895 -21.800 1.00 70.31 80 ILE A O 1
ATOM 630 N N . ARG A 1 81 ? 30.379 15.191 -21.883 1.00 65.38 81 ARG A N 1
ATOM 631 C CA . ARG A 1 81 ? 30.413 16.145 -23.008 1.00 65.38 81 ARG A CA 1
ATOM 632 C C . ARG A 1 81 ? 31.156 17.443 -22.679 1.00 65.38 81 ARG A C 1
ATOM 634 O O . ARG A 1 81 ? 31.712 18.049 -23.582 1.00 65.38 81 ARG A O 1
ATOM 641 N N . LEU A 1 82 ? 31.175 17.863 -21.414 1.00 62.47 82 LEU A N 1
ATOM 642 C CA . LEU A 1 82 ? 31.954 19.016 -20.952 1.00 62.47 82 LEU A CA 1
ATOM 643 C C . LEU A 1 82 ? 33.431 18.661 -20.705 1.00 62.47 82 LEU A C 1
ATOM 645 O O . LEU A 1 82 ? 34.307 19.474 -20.989 1.00 62.47 82 LEU A O 1
ATOM 649 N N . ARG A 1 83 ? 33.723 17.455 -20.190 1.00 60.59 83 ARG A N 1
ATOM 650 C CA . ARG A 1 83 ? 35.098 16.975 -19.935 1.00 60.59 83 ARG A CA 1
ATOM 651 C C . ARG A 1 83 ? 35.857 16.589 -21.191 1.00 60.59 83 ARG A C 1
ATOM 653 O O . ARG A 1 83 ? 37.078 16.690 -21.189 1.00 60.59 83 ARG A O 1
ATOM 660 N N . TYR A 1 84 ? 35.164 16.140 -22.228 1.00 56.47 84 TYR A N 1
ATOM 661 C CA . TYR A 1 84 ? 35.703 16.125 -23.576 1.00 56.47 84 TYR A CA 1
ATOM 662 C C . TYR A 1 84 ? 35.314 17.459 -24.196 1.00 56.47 84 TYR A C 1
ATOM 664 O O . TYR A 1 84 ? 34.269 17.501 -24.848 1.00 56.47 84 TYR A O 1
ATOM 672 N N . PRO A 1 85 ? 36.084 18.555 -23.992 1.00 53.75 85 PRO A N 1
ATOM 673 C CA . PRO A 1 85 ? 35.879 19.731 -24.809 1.00 53.75 85 PRO A CA 1
ATOM 674 C C . PRO A 1 85 ? 35.934 19.223 -26.237 1.00 53.75 85 PRO A C 1
ATOM 676 O O . PRO A 1 85 ? 36.937 18.659 -26.680 1.00 53.75 85 PRO A O 1
ATOM 679 N N . ILE A 1 86 ? 34.797 19.335 -26.912 1.00 54.28 86 ILE A N 1
ATOM 680 C CA . ILE A 1 86 ? 34.727 19.363 -28.353 1.00 54.28 86 ILE A CA 1
ATOM 681 C C . ILE A 1 86 ? 35.970 20.108 -28.838 1.00 54.28 86 ILE A C 1
ATOM 683 O O . ILE A 1 86 ? 36.087 21.322 -28.688 1.00 54.28 86 ILE A O 1
ATOM 687 N N . GLN A 1 87 ? 36.932 19.364 -29.384 1.00 50.56 87 GLN A N 1
ATOM 688 C CA . GLN A 1 87 ? 38.013 19.870 -30.225 1.00 50.56 87 GLN A CA 1
ATOM 689 C C . GLN A 1 87 ? 37.372 20.394 -31.521 1.00 50.56 87 GLN A C 1
ATOM 691 O O . GLN A 1 87 ? 37.669 19.972 -32.633 1.00 50.56 87 GLN A O 1
ATOM 696 N N . THR A 1 88 ? 36.389 21.278 -31.390 1.00 51.41 88 THR A N 1
ATOM 697 C CA . THR A 1 88 ? 35.923 22.109 -32.477 1.00 51.41 88 THR A CA 1
ATOM 698 C C . THR A 1 88 ? 37.044 23.090 -32.726 1.00 51.41 88 THR A C 1
ATOM 700 O O . THR A 1 88 ? 37.439 23.834 -31.831 1.00 51.41 88 THR A O 1
ATOM 703 N N . ASN A 1 89 ? 37.538 23.070 -33.955 1.00 52.72 89 ASN A N 1
ATOM 704 C CA . ASN A 1 89 ? 38.559 23.936 -34.533 1.00 52.72 89 ASN A CA 1
ATOM 705 C C . ASN A 1 89 ? 38.209 25.446 -34.497 1.00 52.72 89 ASN A C 1
ATOM 707 O O . ASN A 1 89 ? 38.679 26.205 -35.341 1.00 52.72 89 ASN A O 1
ATOM 711 N N . TYR A 1 90 ? 37.391 25.932 -33.557 1.00 57.69 90 TYR A N 1
ATOM 712 C CA . TYR A 1 90 ? 37.247 27.366 -33.361 1.00 57.69 90 TYR A CA 1
ATOM 713 C C . TYR A 1 90 ? 38.446 27.850 -32.547 1.00 57.69 90 TYR A C 1
ATOM 715 O O . TYR A 1 90 ? 38.527 27.747 -31.324 1.00 57.69 90 TYR A O 1
ATOM 723 N N . LYS A 1 91 ? 39.436 28.353 -33.280 1.00 51.91 91 LYS A N 1
ATOM 724 C CA . LYS A 1 91 ? 40.507 29.180 -32.742 1.00 51.91 91 LYS A CA 1
ATOM 725 C C . LYS A 1 91 ? 39.846 30.326 -31.981 1.00 51.91 91 LYS A C 1
ATOM 727 O O . LYS A 1 91 ? 39.290 31.237 -32.591 1.00 51.91 91 LYS A O 1
ATOM 732 N N . VAL A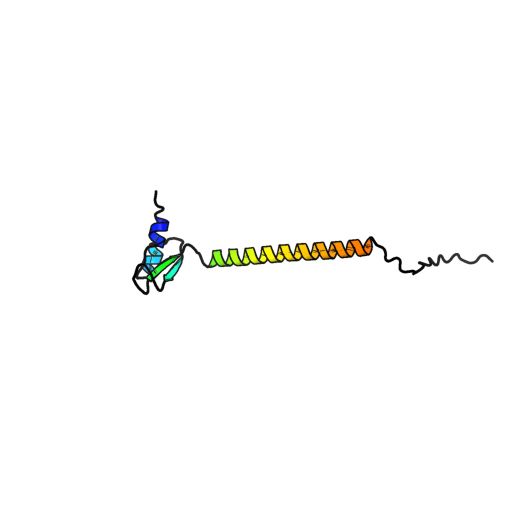 1 92 ? 39.866 30.259 -30.653 1.00 57.88 92 VAL A N 1
ATOM 733 C CA . VAL A 1 92 ? 39.431 31.358 -29.790 1.00 57.88 92 VAL A CA 1
ATOM 734 C C . VAL A 1 92 ? 40.439 32.485 -29.979 1.00 57.88 92 VAL A C 1
ATOM 736 O O . VAL A 1 92 ? 41.458 32.564 -29.297 1.00 57.88 92 VAL A O 1
ATOM 739 N N . THR A 1 93 ? 40.226 33.321 -30.992 1.00 49.09 93 THR A N 1
ATOM 740 C CA . THR A 1 93 ? 41.001 34.544 -31.182 1.00 49.09 93 THR A CA 1
ATOM 741 C C . THR A 1 93 ? 40.589 35.522 -30.094 1.00 49.09 93 THR A C 1
ATOM 743 O O . THR A 1 93 ? 39.594 36.233 -30.225 1.00 49.09 93 THR A O 1
ATOM 746 N N . PHE A 1 94 ? 41.363 35.558 -29.010 1.00 65.94 94 PHE A N 1
ATOM 747 C CA . PHE A 1 94 ? 41.372 36.687 -28.092 1.00 65.94 94 PHE A CA 1
ATOM 748 C C . PHE A 1 94 ? 41.840 37.907 -28.885 1.00 65.94 94 PHE A C 1
ATOM 750 O O . PHE A 1 94 ? 43.037 38.092 -29.108 1.00 65.94 94 PHE A O 1
ATOM 757 N N . GLN A 1 95 ? 40.903 38.732 -29.355 1.00 54.16 95 GLN A N 1
ATOM 758 C CA . GLN A 1 95 ? 41.239 40.069 -29.827 1.00 54.16 95 GLN A CA 1
ATOM 759 C C . GLN A 1 95 ? 41.603 40.926 -28.613 1.00 54.16 95 GLN A C 1
ATOM 761 O O . GLN A 1 95 ? 40.819 41.757 -28.156 1.00 54.16 95 GLN A O 1
ATOM 766 N N . ASN A 1 96 ? 42.806 40.717 -28.076 1.00 60.59 96 ASN A N 1
ATOM 767 C CA . ASN A 1 96 ? 43.445 41.730 -27.255 1.00 60.59 96 ASN A CA 1
ATOM 768 C C . ASN A 1 96 ? 43.752 42.902 -28.184 1.00 60.59 96 ASN A C 1
ATOM 770 O O . ASN A 1 96 ? 44.746 42.906 -28.909 1.00 60.59 96 ASN A O 1
ATOM 774 N N . ARG A 1 97 ? 42.843 43.880 -28.196 1.00 52.38 97 ARG A N 1
ATOM 775 C CA . ARG A 1 97 ? 43.077 45.196 -28.782 1.00 52.38 97 ARG A CA 1
ATOM 776 C C . ARG A 1 97 ? 44.217 45.856 -28.007 1.00 52.38 97 ARG A C 1
ATOM 778 O O . ARG A 1 97 ? 43.969 46.518 -27.005 1.00 52.38 97 ARG A O 1
ATOM 785 N N . LEU A 1 98 ? 45.461 45.659 -28.442 1.00 62.34 98 LEU A N 1
ATOM 786 C CA . LEU A 1 98 ? 46.538 46.568 -28.058 1.00 62.34 98 LEU A CA 1
ATOM 787 C C . LEU A 1 98 ? 46.347 47.878 -28.849 1.00 62.34 98 LEU A C 1
ATOM 789 O O . LEU A 1 98 ? 46.254 47.817 -30.078 1.00 62.34 98 LEU A O 1
ATOM 793 N N . PRO A 1 99 ? 46.247 49.044 -28.184 1.00 58.62 99 PRO A N 1
ATOM 794 C CA . PRO A 1 99 ? 46.145 50.339 -28.857 1.00 58.62 99 PRO A CA 1
ATOM 795 C C . PRO A 1 99 ? 47.444 50.702 -29.614 1.00 58.62 99 PRO A C 1
ATOM 797 O O . PRO A 1 99 ? 48.505 50.142 -29.323 1.00 58.62 99 PRO A O 1
ATOM 800 N N . PRO A 1 100 ? 47.364 51.607 -30.611 1.00 55.19 100 PRO A N 1
ATOM 801 C CA . PRO A 1 100 ? 48.385 51.778 -31.644 1.00 55.19 100 PRO A CA 1
ATOM 802 C C . PRO A 1 100 ? 49.654 52.465 -31.129 1.00 55.19 100 PRO A C 1
ATOM 804 O O . PRO A 1 100 ? 49.595 53.416 -30.353 1.00 55.19 100 PRO A O 1
ATOM 807 N N . ARG A 1 101 ? 50.806 51.998 -31.621 1.00 67.00 101 ARG A N 1
ATOM 808 C CA . ARG A 1 101 ? 52.112 52.644 -31.459 1.00 67.00 101 ARG A CA 1
ATOM 809 C C . ARG A 1 101 ? 52.422 53.389 -32.767 1.00 67.00 101 ARG A C 1
ATOM 811 O O . ARG A 1 101 ? 52.860 52.754 -33.722 1.00 67.00 101 ARG A O 1
ATOM 818 N N . THR A 1 102 ? 52.101 54.681 -32.831 1.00 71.38 102 THR A N 1
ATOM 819 C CA . THR A 1 102 ? 52.716 55.627 -33.786 1.00 71.38 102 THR A CA 1
ATOM 820 C C . THR A 1 102 ? 54.060 56.082 -33.257 1.00 71.38 102 THR A C 1
ATOM 822 O O . THR A 1 102 ? 54.119 56.336 -32.032 1.00 71.38 102 THR A O 1
#